Protein AF-A0A7W0MVL2-F1 (afdb_monomer)

Mean predicted aligned error: 3.1 Å

Sequence (154 aa):
MIAPAVALALLWALATTVGPFSDTTVNDLFVYRTYADLLRDGALPYLDFGFEYPPLAAVPIGLAALPGGGEDAYAASFAVLMLGCALAGQQLAARLAGGGREGETVAWLLALAPVLIGASVRTHFDALPVALALGALLAFARDRPTAGFALLGA

Foldseek 3Di:
DVVLLVLLVVLLVDQCCDDPLVDPPDFCLVVLQVLLVCVVVVHDDPPRDDDDDPPCSNVLSNQLCVVPDDSVSSLVSQLVVLSVLLSLLLQLQLVLLVHDPSSVVSSNVSSCVCVVNGNCSSRPNVSNLSSLQSQLSSCVVVVNNVSNVVSNVD

Solvent-accessible surface area (backbone atoms only — not comparable to full-atom values): 7930 Å² total; per-residue (Å²): 112,66,68,37,52,51,45,25,54,51,35,38,58,48,28,31,68,48,69,87,36,27,56,60,91,78,62,48,55,69,61,40,48,54,52,20,52,41,46,73,74,66,49,46,76,72,75,73,44,93,58,96,64,65,79,56,58,52,49,62,36,38,58,23,45,69,88,49,81,57,70,68,46,31,50,52,41,34,24,51,54,23,48,53,24,42,53,50,26,36,54,34,47,10,54,60,51,74,29,74,72,53,8,48,50,49,24,47,61,53,23,45,46,28,70,75,58,15,23,46,57,46,39,44,74,61,32,44,61,50,22,31,47,36,46,14,53,41,26,46,76,64,78,32,54,71,60,13,51,54,38,64,74,85

Structure (mmCIF, N/CA/C/O backbone):
data_AF-A0A7W0MVL2-F1
#
_entry.id   AF-A0A7W0MVL2-F1
#
loop_
_atom_site.group_PDB
_atom_site.id
_atom_site.type_symbol
_atom_site.label_atom_id
_atom_site.label_alt_id
_atom_site.label_comp_id
_atom_site.label_asym_id
_atom_site.label_entity_id
_atom_site.label_seq_id
_atom_site.pdbx_PDB_ins_code
_atom_site.Cartn_x
_atom_site.Cartn_y
_atom_site.Cartn_z
_atom_site.occupancy
_atom_site.B_iso_or_equiv
_atom_site.auth_seq_id
_atom_site.auth_comp_id
_atom_site.auth_asym_id
_atom_site.auth_atom_id
_atom_site.pdbx_PDB_model_num
ATOM 1 N N . MET A 1 1 ? -4.816 13.986 12.861 1.00 83.88 1 MET A N 1
ATOM 2 C CA . MET A 1 1 ? -4.599 13.059 11.719 1.00 83.88 1 MET A CA 1
ATOM 3 C C . MET A 1 1 ? -3.805 13.645 10.555 1.00 83.88 1 MET A C 1
ATOM 5 O O . MET A 1 1 ? -3.055 12.885 9.960 1.00 83.88 1 MET A O 1
ATOM 9 N N . ILE A 1 2 ? -3.936 14.932 10.203 1.00 92.56 2 ILE A N 1
ATOM 10 C CA . ILE A 1 2 ? -3.224 15.501 9.037 1.00 92.56 2 ILE A CA 1
ATOM 11 C C . ILE A 1 2 ? -1.703 15.510 9.251 1.00 92.56 2 ILE A C 1
ATOM 13 O O . ILE A 1 2 ? -0.978 14.998 8.409 1.00 92.56 2 ILE A O 1
ATOM 17 N N . ALA A 1 3 ? -1.224 16.010 10.396 1.00 96.62 3 ALA A N 1
ATOM 18 C CA . ALA A 1 3 ? 0.209 16.087 10.697 1.00 96.62 3 ALA A CA 1
ATOM 19 C C . ALA A 1 3 ? 0.963 14.741 10.568 1.00 96.62 3 ALA A C 1
ATOM 21 O O . ALA A 1 3 ? 1.924 14.704 9.802 1.00 96.62 3 ALA A O 1
ATOM 22 N N . PRO A 1 4 ? 0.536 13.624 11.199 1.00 97.31 4 PRO A N 1
ATOM 23 C CA . PRO A 1 4 ? 1.234 12.346 11.032 1.00 97.31 4 PRO A CA 1
ATOM 24 C C . PRO A 1 4 ? 1.135 11.789 9.606 1.00 97.31 4 PRO A C 1
ATOM 26 O O . PRO A 1 4 ? 2.057 11.130 9.150 1.00 97.31 4 PRO A O 1
ATOM 29 N N . ALA A 1 5 ? 0.047 12.048 8.872 1.00 97.75 5 ALA A N 1
ATOM 30 C CA . ALA A 1 5 ? -0.069 11.631 7.470 1.00 97.75 5 ALA A CA 1
ATOM 31 C C . ALA A 1 5 ? 0.909 12.395 6.560 1.00 97.75 5 ALA A C 1
ATOM 33 O O . ALA A 1 5 ? 1.558 11.800 5.704 1.00 97.75 5 ALA A O 1
ATOM 34 N N . VAL A 1 6 ? 1.058 13.704 6.783 1.00 98.12 6 VAL A N 1
ATOM 35 C CA . VAL A 1 6 ? 2.081 14.519 6.113 1.00 98.12 6 VAL A CA 1
ATOM 36 C C . VAL A 1 6 ? 3.476 14.022 6.485 1.00 98.12 6 VAL A C 1
ATOM 38 O O . VAL A 1 6 ? 4.317 13.874 5.606 1.00 98.12 6 VAL A O 1
ATOM 41 N N . ALA A 1 7 ? 3.715 13.705 7.760 1.00 98.19 7 ALA A N 1
ATOM 42 C CA . ALA A 1 7 ? 4.992 13.162 8.205 1.00 98.19 7 ALA A CA 1
ATOM 43 C C . ALA A 1 7 ? 5.318 11.823 7.530 1.00 98.19 7 ALA A C 1
ATOM 45 O O . ALA A 1 7 ? 6.434 11.669 7.044 1.00 98.19 7 ALA A O 1
ATOM 46 N N . LEU A 1 8 ? 4.350 10.904 7.421 1.00 98.38 8 LEU A N 1
ATOM 47 C CA . LEU A 1 8 ? 4.522 9.653 6.679 1.00 98.38 8 LEU A CA 1
ATOM 48 C C . LEU A 1 8 ? 4.912 9.927 5.224 1.00 98.38 8 LEU A C 1
ATOM 50 O O . LEU A 1 8 ? 5.879 9.350 4.743 1.00 98.38 8 LEU A 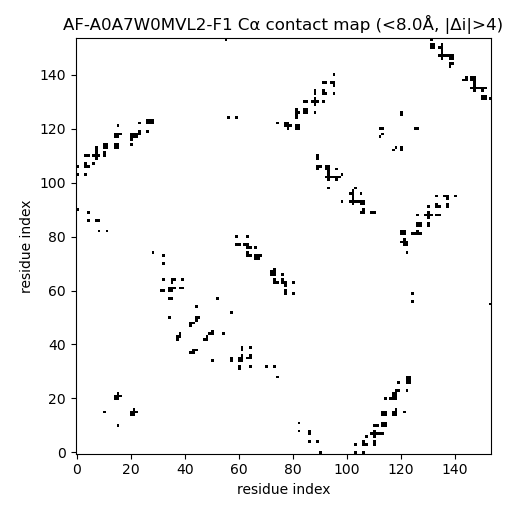O 1
ATOM 54 N N . ALA A 1 9 ? 4.201 10.820 4.530 1.00 98.06 9 ALA A N 1
ATOM 55 C CA . ALA A 1 9 ? 4.492 11.135 3.131 1.00 98.06 9 ALA A CA 1
ATOM 56 C C . ALA A 1 9 ? 5.880 11.776 2.945 1.00 98.06 9 ALA A C 1
ATOM 58 O O . ALA A 1 9 ? 6.594 11.447 1.998 1.00 98.06 9 ALA A O 1
ATOM 59 N N . LEU A 1 10 ? 6.290 12.660 3.860 1.00 97.19 10 LEU A N 1
ATOM 60 C CA . LEU A 1 10 ? 7.614 13.282 3.830 1.00 97.19 10 LEU A CA 1
ATOM 61 C C . LEU A 1 10 ? 8.727 12.275 4.132 1.00 97.19 10 LEU A C 1
ATOM 63 O O . LEU A 1 10 ? 9.727 12.245 3.418 1.00 97.19 10 LEU A O 1
ATOM 67 N N . LEU A 1 11 ? 8.557 11.435 5.158 1.00 96.56 11 LEU A N 1
ATOM 68 C CA . LEU A 1 11 ? 9.520 10.388 5.502 1.00 96.56 11 LEU A CA 1
ATOM 69 C C . LEU A 1 11 ? 9.604 9.332 4.405 1.00 96.56 11 LEU A C 1
ATOM 71 O O . LEU A 1 11 ? 10.701 8.900 4.076 1.00 96.56 11 LEU A O 1
ATOM 75 N N . TRP A 1 12 ? 8.480 8.978 3.786 1.00 96.88 12 TRP A N 1
ATOM 76 C CA . TRP A 1 12 ? 8.445 8.132 2.600 1.00 96.88 12 TRP A CA 1
ATOM 77 C C . TRP A 1 12 ? 9.299 8.722 1.488 1.00 96.88 12 TRP A C 1
ATOM 79 O O . TRP A 1 12 ? 10.212 8.060 1.000 1.00 96.88 12 TRP A O 1
ATOM 89 N N . ALA A 1 13 ? 9.029 9.970 1.100 1.00 95.25 13 ALA A N 1
ATOM 90 C CA . ALA A 1 13 ? 9.751 10.621 0.019 1.00 95.25 13 ALA A CA 1
ATOM 91 C C . ALA A 1 13 ? 11.247 10.732 0.329 1.00 95.25 13 ALA A C 1
ATOM 93 O O . ALA A 1 13 ? 12.060 10.409 -0.526 1.00 95.25 13 ALA A O 1
ATOM 94 N N . LEU A 1 14 ? 11.623 11.138 1.544 1.00 93.94 14 LEU A N 1
ATOM 95 C CA . LEU A 1 14 ? 13.021 11.379 1.896 1.00 93.94 14 LEU A CA 1
ATOM 96 C C . LEU A 1 14 ? 13.805 10.081 2.139 1.00 93.94 14 LEU A C 1
ATOM 98 O O . LEU A 1 14 ? 14.861 9.885 1.541 1.00 93.94 14 LEU A O 1
ATOM 102 N N . ALA A 1 15 ? 13.294 9.189 2.992 1.00 91.88 15 ALA A N 1
ATOM 103 C CA . ALA A 1 15 ? 14.021 7.994 3.421 1.00 91.88 15 ALA A CA 1
ATOM 104 C C . ALA A 1 15 ? 14.182 6.968 2.294 1.00 91.88 15 ALA A C 1
ATOM 106 O O . ALA A 1 15 ? 15.187 6.270 2.237 1.00 91.88 15 ALA A O 1
ATOM 107 N N . THR A 1 16 ? 13.215 6.881 1.377 1.00 91.81 16 THR A N 1
ATOM 108 C CA . THR A 1 16 ? 13.220 5.839 0.336 1.00 91.81 16 THR A CA 1
ATOM 109 C C . THR A 1 16 ? 13.868 6.278 -0.976 1.00 91.81 16 THR A C 1
ATOM 111 O O . THR A 1 16 ? 13.967 5.468 -1.904 1.00 91.81 16 THR A O 1
ATOM 114 N N . THR A 1 17 ? 14.306 7.540 -1.074 1.00 89.31 17 THR A N 1
ATOM 115 C CA . THR A 1 17 ? 14.962 8.092 -2.274 1.00 89.31 17 THR A CA 1
ATOM 116 C C . THR A 1 17 ? 16.403 8.535 -2.030 1.00 89.31 17 THR A C 1
ATOM 118 O O . THR A 1 17 ? 17.200 8.505 -2.965 1.00 89.31 17 THR A O 1
ATOM 121 N N . VAL A 1 18 ? 16.776 8.872 -0.790 1.00 86.38 18 VAL A N 1
ATOM 122 C CA . VAL A 1 18 ? 18.126 9.340 -0.448 1.00 86.38 18 VAL A CA 1
ATOM 123 C C . VAL A 1 18 ? 18.740 8.498 0.671 1.00 86.38 18 VAL A C 1
ATOM 125 O O . VAL A 1 18 ? 18.093 8.188 1.668 1.00 86.38 18 VAL A O 1
ATOM 128 N N . GLY A 1 19 ? 20.037 8.207 0.547 1.00 87.56 19 GLY A N 1
ATOM 129 C CA . GLY A 1 19 ? 20.824 7.574 1.604 1.00 87.56 19 GLY A CA 1
ATOM 130 C C . GLY A 1 19 ? 20.700 6.046 1.641 1.00 87.56 19 GLY A C 1
ATOM 131 O O . GLY A 1 19 ? 20.245 5.436 0.682 1.00 87.56 19 GLY A O 1
ATOM 132 N N . PRO A 1 20 ? 21.131 5.394 2.732 1.00 86.88 20 PRO A N 1
ATOM 133 C CA . PRO A 1 20 ? 21.235 3.933 2.781 1.00 86.88 20 PRO A CA 1
ATOM 134 C C . PRO A 1 20 ? 19.878 3.213 2.739 1.00 86.88 20 PRO A C 1
ATOM 136 O O . PRO A 1 20 ? 19.817 2.050 2.362 1.00 86.88 20 PRO A O 1
ATOM 139 N N . PHE A 1 21 ? 18.788 3.892 3.104 1.00 88.94 21 PHE A N 1
ATOM 140 C CA . PHE A 1 21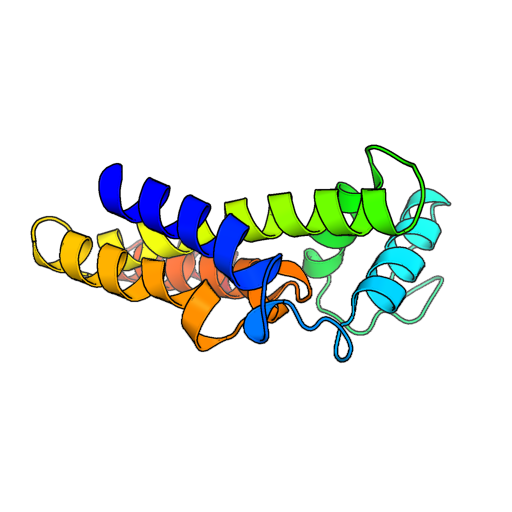 ? 17.440 3.317 3.128 1.00 88.94 21 PHE A CA 1
ATOM 141 C C . PHE A 1 21 ? 16.725 3.375 1.769 1.00 88.94 21 PHE A C 1
ATOM 143 O O . PHE A 1 21 ? 15.619 2.849 1.646 1.00 88.94 21 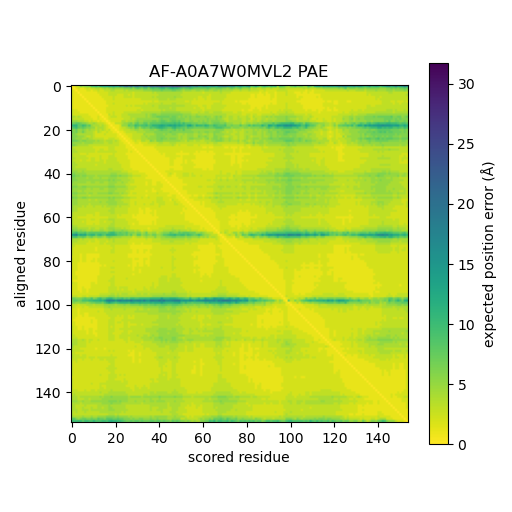PHE A O 1
ATOM 150 N N . SER A 1 22 ? 17.339 3.985 0.748 1.00 91.12 22 SER A N 1
ATOM 151 C CA . SER A 1 22 ? 16.793 4.043 -0.612 1.00 91.12 22 SER A CA 1
ATOM 152 C C . SER A 1 22 ? 17.218 2.878 -1.506 1.00 91.12 22 SER A C 1
ATOM 154 O O . SER A 1 22 ? 16.846 2.860 -2.682 1.00 91.12 22 SER A O 1
ATOM 156 N N . ASP A 1 23 ? 17.970 1.914 -0.964 1.00 91.88 23 ASP A N 1
ATOM 157 C CA . ASP A 1 23 ? 18.442 0.749 -1.705 1.00 91.88 23 ASP A CA 1
ATOM 158 C C . ASP A 1 23 ? 17.270 -0.084 -2.237 1.00 91.88 23 ASP A C 1
ATOM 160 O O . ASP A 1 23 ? 16.392 -0.514 -1.494 1.00 91.88 23 ASP A O 1
ATOM 164 N N . THR A 1 24 ? 17.272 -0.301 -3.549 1.00 92.50 24 THR A N 1
ATOM 165 C CA . THR A 1 24 ? 16.257 -1.074 -4.270 1.00 92.50 24 THR A CA 1
ATOM 166 C C . THR A 1 24 ? 16.829 -2.353 -4.867 1.00 92.50 24 THR A C 1
ATOM 168 O O . THR A 1 24 ? 16.157 -2.983 -5.667 1.00 92.50 24 THR A O 1
ATOM 171 N N . THR A 1 25 ? 18.041 -2.774 -4.498 1.00 91.81 25 THR A N 1
ATOM 172 C CA . THR A 1 25 ? 18.663 -4.009 -5.015 1.00 91.81 25 THR A CA 1
ATOM 173 C C . THR A 1 25 ? 17.784 -5.248 -4.836 1.00 91.81 25 THR A C 1
ATOM 175 O O . THR A 1 25 ? 17.753 -6.106 -5.716 1.00 91.81 25 THR A O 1
ATOM 178 N N . VAL A 1 26 ? 17.032 -5.320 -3.735 1.00 90.06 26 VAL A N 1
ATO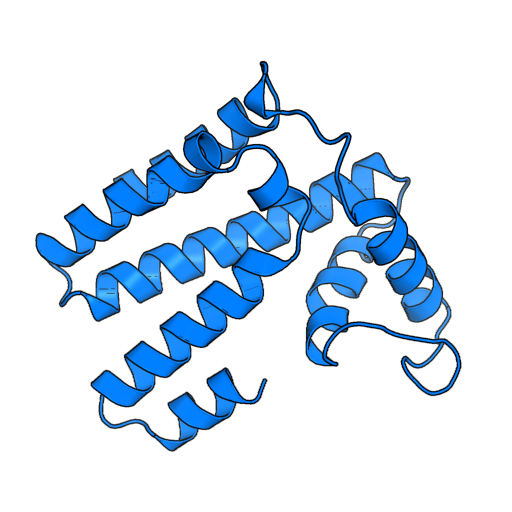M 179 C CA . VAL A 1 26 ? 16.019 -6.350 -3.477 1.00 90.06 26 VAL A CA 1
ATOM 180 C C . VAL A 1 26 ? 14.633 -5.750 -3.716 1.00 90.06 26 VAL A C 1
ATOM 182 O O . VAL A 1 26 ? 14.133 -4.964 -2.909 1.00 90.06 26 VAL A O 1
ATOM 185 N N . ASN A 1 27 ? 14.027 -6.083 -4.856 1.00 95.06 27 ASN A N 1
ATOM 186 C CA . ASN A 1 27 ? 12.707 -5.598 -5.244 1.00 95.06 27 ASN A CA 1
ATOM 187 C C . ASN A 1 27 ? 11.992 -6.562 -6.202 1.00 95.06 27 ASN A C 1
ATOM 189 O O . ASN A 1 27 ? 12.643 -7.338 -6.898 1.00 95.06 27 ASN A O 1
ATOM 193 N N . ASP A 1 28 ? 10.672 -6.403 -6.307 1.00 96.25 28 ASP A N 1
ATOM 194 C CA . ASP A 1 28 ? 9.812 -7.180 -7.208 1.00 96.25 28 ASP A CA 1
ATOM 195 C C . ASP A 1 28 ? 9.329 -6.377 -8.435 1.00 96.25 28 ASP A C 1
ATOM 197 O O . ASP A 1 28 ? 8.511 -6.854 -9.224 1.00 96.25 28 ASP A O 1
ATOM 201 N N . LEU A 1 29 ? 9.806 -5.142 -8.632 1.00 96.94 29 LEU A N 1
ATOM 202 C CA . LEU A 1 29 ? 9.270 -4.227 -9.647 1.00 96.94 29 LEU A CA 1
ATOM 203 C C . LEU A 1 29 ? 9.413 -4.778 -11.066 1.00 96.94 29 LEU A C 1
ATOM 205 O O . LEU A 1 29 ? 8.523 -4.563 -11.888 1.00 96.94 29 LEU A O 1
ATOM 209 N N . PHE A 1 30 ? 10.492 -5.512 -11.346 1.00 96.62 30 PHE A N 1
ATOM 210 C CA . PHE A 1 30 ? 10.668 -6.200 -12.624 1.00 96.62 30 PHE A CA 1
ATOM 211 C C . PHE A 1 30 ? 9.564 -7.241 -12.870 1.00 96.62 30 PHE A C 1
ATOM 213 O O . PHE A 1 30 ? 8.970 -7.275 -13.952 1.00 96.62 30 PHE A O 1
ATOM 220 N N . VAL A 1 31 ? 9.250 -8.057 -11.858 1.00 97.00 31 VAL A N 1
ATOM 221 C CA . VAL A 1 31 ? 8.195 -9.080 -11.931 1.00 97.00 31 VAL A CA 1
ATOM 222 C C . VAL A 1 31 ? 6.836 -8.412 -12.103 1.00 97.00 31 VAL A C 1
ATOM 224 O O . VAL A 1 31 ? 6.096 -8.741 -13.030 1.00 97.00 31 VAL A O 1
ATOM 227 N N . TYR A 1 32 ? 6.532 -7.410 -11.275 1.00 97.56 32 TYR A N 1
ATOM 228 C CA . TYR A 1 32 ? 5.262 -6.697 -11.358 1.00 97.56 32 TYR A CA 1
ATOM 229 C C . TYR A 1 32 ? 5.086 -6.017 -12.717 1.00 97.56 32 TYR A C 1
ATOM 231 O O . TYR A 1 32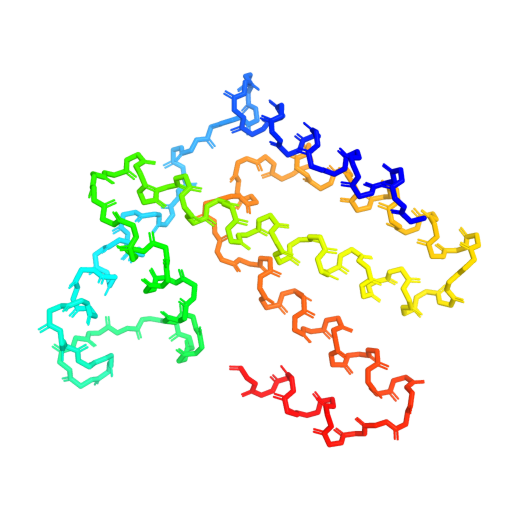 ? 4.029 -6.142 -13.325 1.00 97.56 32 TYR A O 1
ATOM 239 N N . ARG A 1 33 ? 6.119 -5.351 -13.242 1.00 97.31 33 ARG A N 1
ATOM 240 C CA . ARG A 1 33 ? 6.051 -4.716 -14.563 1.00 97.31 33 ARG A CA 1
ATOM 241 C C . ARG A 1 33 ? 5.812 -5.737 -15.670 1.00 97.31 33 ARG A C 1
ATOM 243 O O . ARG A 1 33 ? 4.973 -5.495 -16.529 1.00 97.31 33 ARG A O 1
ATOM 250 N N . THR A 1 34 ? 6.490 -6.883 -15.616 1.00 97.06 34 THR A N 1
ATOM 251 C CA . THR A 1 34 ? 6.287 -7.973 -16.582 1.00 97.06 34 THR A CA 1
ATOM 252 C C . THR A 1 34 ? 4.831 -8.441 -16.581 1.00 97.06 34 THR A C 1
ATOM 254 O O . THR A 1 34 ? 4.214 -8.558 -17.638 1.00 97.06 34 THR A O 1
ATOM 257 N N . TYR A 1 35 ? 4.238 -8.639 -15.401 1.00 97.75 35 TYR A N 1
ATOM 258 C CA . TYR A 1 35 ? 2.816 -8.962 -15.286 1.00 97.75 35 TYR A CA 1
ATOM 259 C C . TYR A 1 35 ? 1.910 -7.836 -15.780 1.00 97.75 35 TYR A C 1
ATOM 261 O O . TYR A 1 35 ? 0.909 -8.104 -16.438 1.00 97.75 35 TYR A O 1
ATOM 269 N N . ALA A 1 36 ? 2.246 -6.580 -15.495 1.00 97.38 36 ALA A N 1
ATOM 270 C CA . ALA A 1 36 ? 1.461 -5.440 -15.941 1.00 97.38 36 ALA A CA 1
ATOM 271 C C . ALA A 1 36 ? 1.468 -5.280 -17.470 1.00 97.38 36 ALA A C 1
ATOM 273 O O . ALA A 1 36 ? 0.442 -4.924 -18.046 1.00 97.38 36 ALA A O 1
ATOM 274 N N . ASP A 1 37 ? 2.592 -5.576 -18.126 1.00 96.62 37 ASP A N 1
ATOM 275 C CA . ASP A 1 37 ? 2.698 -5.571 -19.584 1.00 96.62 37 ASP A CA 1
ATOM 276 C C . ASP A 1 37 ? 1.841 -6.696 -20.197 1.00 96.62 37 ASP A C 1
ATOM 278 O O . ASP A 1 37 ? 1.042 -6.427 -21.090 1.00 96.62 37 ASP A O 1
ATOM 282 N N . LEU A 1 38 ? 1.878 -7.912 -19.634 1.00 97.25 38 LEU A N 1
ATOM 283 C CA . LEU A 1 38 ? 0.998 -9.018 -20.048 1.00 97.25 38 LEU A CA 1
ATOM 284 C C . LEU A 1 38 ? -0.493 -8.680 -19.877 1.00 97.25 38 LEU A C 1
ATOM 286 O O . LEU A 1 38 ? -1.297 -8.920 -20.777 1.00 97.25 38 LEU A O 1
ATOM 290 N N . LEU A 1 39 ? -0.863 -8.085 -18.739 1.00 96.38 39 LEU A N 1
ATOM 291 C CA . LEU A 1 39 ? -2.226 -7.614 -18.481 1.00 96.38 39 LEU A CA 1
ATOM 292 C C . LEU A 1 39 ? -2.658 -6.547 -19.494 1.00 96.38 39 LEU A C 1
ATOM 294 O O . LEU A 1 39 ? -3.798 -6.567 -19.959 1.00 96.38 39 LEU A O 1
ATOM 298 N N . ARG A 1 40 ? -1.760 -5.616 -19.846 1.00 94.88 40 ARG A N 1
ATOM 299 C CA . ARG A 1 40 ? -2.025 -4.578 -20.853 1.00 94.88 40 ARG A CA 1
ATOM 300 C C . ARG A 1 40 ? -2.272 -5.188 -22.234 1.00 94.88 40 ARG A C 1
ATOM 302 O O . ARG A 1 40 ? -3.151 -4.709 -22.947 1.00 94.88 40 ARG A O 1
ATOM 309 N N . ASP A 1 41 ? -1.548 -6.249 -22.570 1.00 95.44 41 ASP A N 1
ATOM 310 C CA . ASP A 1 41 ? -1.692 -6.982 -23.831 1.00 95.44 41 ASP A CA 1
ATOM 311 C C . ASP A 1 41 ? -2.927 -7.907 -23.853 1.00 95.44 41 ASP A C 1
ATOM 313 O O . ASP A 1 41 ? -3.219 -8.542 -24.867 1.00 95.44 41 ASP A O 1
ATOM 317 N N . GLY A 1 42 ? -3.698 -7.946 -22.760 1.00 95.81 42 GLY A N 1
ATOM 318 C CA . GLY A 1 42 ? -4.956 -8.683 -22.652 1.00 95.81 42 GLY A CA 1
ATOM 319 C C . GLY A 1 42 ? -4.808 -10.128 -22.179 1.00 95.81 42 GLY A C 1
ATOM 320 O O . GLY A 1 42 ? -5.798 -10.859 -22.198 1.00 95.81 42 GLY A O 1
ATOM 321 N N . ALA A 1 43 ? -3.614 -10.540 -21.743 1.00 97.50 43 ALA A N 1
ATOM 322 C CA . ALA A 1 43 ? -3.399 -11.863 -21.173 1.00 97.50 43 ALA A CA 1
ATOM 323 C C . ALA A 1 43 ? -4.074 -11.983 -19.797 1.00 97.50 43 ALA A C 1
ATOM 325 O O . ALA A 1 43 ? -4.024 -11.071 -18.966 1.00 97.50 43 ALA A O 1
ATOM 326 N N . LEU A 1 44 ? -4.685 -13.134 -19.537 1.00 96.19 44 LEU A N 1
ATOM 327 C CA . LEU A 1 44 ? -5.402 -13.422 -18.304 1.00 96.19 44 LEU A CA 1
ATOM 328 C C . LEU A 1 44 ? -4.497 -14.169 -17.307 1.00 96.19 44 LEU A C 1
ATOM 330 O O . LEU A 1 44 ? -4.004 -15.258 -17.626 1.00 96.19 44 LEU A O 1
ATOM 334 N N . PRO A 1 45 ? -4.308 -13.641 -16.078 1.00 96.69 45 PRO A N 1
ATOM 335 C CA . PRO A 1 45 ? -3.583 -14.336 -15.018 1.00 96.69 45 PRO A CA 1
ATOM 336 C C . PRO A 1 45 ? -4.129 -15.746 -14.788 1.00 96.69 45 PRO A C 1
ATOM 338 O O . PRO A 1 45 ? -5.340 -15.961 -14.862 1.00 96.69 45 PRO A O 1
ATOM 341 N N . TYR A 1 46 ? -3.242 -16.694 -14.480 1.00 97.06 46 TYR A N 1
ATOM 342 C CA . TYR A 1 46 ? -3.537 -18.118 -14.240 1.00 97.06 46 TYR A CA 1
ATOM 343 C C . TYR A 1 46 ? -4.013 -18.927 -15.454 1.00 97.06 46 TYR A C 1
ATOM 345 O O . TYR A 1 46 ? -4.005 -20.155 -15.384 1.00 97.06 46 TYR A O 1
ATOM 353 N N . LEU A 1 47 ? -4.423 -18.273 -16.544 1.00 97.12 47 LEU A N 1
ATOM 354 C CA . LEU A 1 47 ? -4.836 -18.930 -17.785 1.00 97.12 47 LEU A CA 1
ATOM 355 C C . LEU A 1 47 ? -3.743 -18.841 -18.847 1.00 97.12 47 LEU A C 1
ATOM 357 O O . LEU A 1 47 ? -3.293 -19.869 -19.346 1.00 97.12 47 LEU A O 1
ATOM 361 N N . ASP A 1 48 ? -3.296 -17.624 -19.152 1.00 97.69 48 ASP A N 1
ATOM 362 C CA . ASP A 1 48 ? -2.329 -17.369 -20.223 1.00 97.69 48 ASP A CA 1
ATOM 363 C C . ASP A 1 48 ? -0.886 -17.319 -19.704 1.00 97.69 48 ASP A C 1
ATOM 365 O O . ASP A 1 48 ? 0.060 -17.575 -20.448 1.00 97.69 48 ASP A O 1
ATOM 369 N N . PHE A 1 49 ? -0.698 -17.015 -18.416 1.00 97.06 49 PHE A N 1
ATOM 370 C CA . PHE A 1 49 ? 0.610 -16.997 -17.767 1.00 97.06 49 PHE A CA 1
AT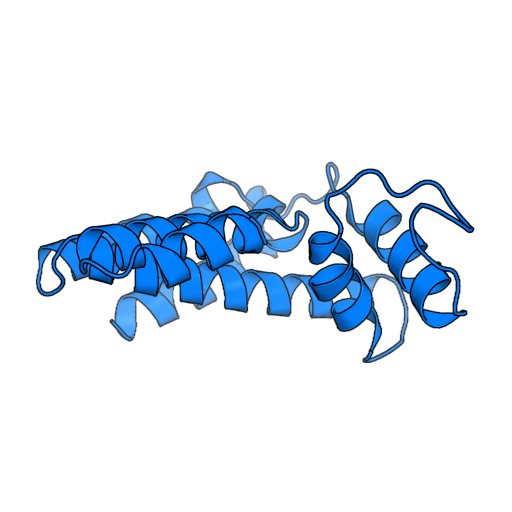OM 371 C C . PHE A 1 49 ? 0.524 -17.335 -16.275 1.00 97.06 49 PHE A C 1
ATOM 373 O O . PHE A 1 49 ? -0.507 -17.147 -15.621 1.00 97.06 49 PHE A O 1
ATOM 380 N N . GLY A 1 50 ? 1.638 -17.832 -15.729 1.00 96.69 50 GLY A N 1
ATOM 381 C CA . GLY A 1 50 ? 1.777 -18.104 -14.301 1.00 96.69 50 GLY A CA 1
ATOM 382 C C . GLY A 1 50 ? 1.788 -16.805 -13.499 1.00 96.69 50 GLY A C 1
ATOM 383 O O . GLY A 1 50 ? 2.689 -15.985 -13.665 1.00 96.69 50 GLY A O 1
ATOM 384 N N . PHE A 1 51 ? 0.789 -16.633 -12.636 1.00 96.81 51 PHE A N 1
ATOM 385 C CA . PHE A 1 51 ? 0.682 -15.502 -11.720 1.00 96.81 51 PHE A CA 1
ATOM 386 C C . PHE A 1 51 ? 0.814 -16.012 -10.284 1.00 96.81 51 PHE A C 1
ATOM 388 O O . PHE A 1 51 ? 0.053 -16.880 -9.859 1.00 96.81 51 PHE A O 1
ATOM 395 N N . GLU A 1 52 ? 1.814 -15.515 -9.559 1.00 95.50 52 GLU A N 1
ATOM 396 C CA . GLU A 1 52 ? 2.236 -16.076 -8.263 1.00 95.50 52 GLU A CA 1
ATOM 397 C C . GLU A 1 52 ? 1.498 -15.481 -7.052 1.00 95.50 52 GLU A C 1
ATOM 399 O O . GLU A 1 52 ? 1.593 -16.000 -5.940 1.00 95.50 52 GLU A O 1
ATOM 404 N N . TYR A 1 53 ? 0.743 -14.402 -7.256 1.00 95.06 53 TYR A N 1
ATOM 405 C CA . TYR A 1 53 ? 0.095 -13.634 -6.193 1.00 95.06 53 TYR A CA 1
ATOM 406 C C . TYR A 1 53 ? -1.421 -13.821 -6.208 1.00 95.06 53 TYR A C 1
ATOM 408 O O . TYR A 1 53 ? -1.957 -14.137 -7.259 1.00 95.06 53 TYR A O 1
ATOM 416 N N . PRO A 1 54 ? -2.153 -13.560 -5.107 1.00 94.31 54 PRO A N 1
ATOM 417 C CA . PRO A 1 54 ? -3.617 -13.581 -5.109 1.00 94.31 54 PRO A CA 1
ATOM 418 C C . PRO A 1 54 ? -4.229 -12.659 -6.181 1.00 94.31 54 PRO A C 1
ATOM 420 O O . PRO A 1 54 ? -3.627 -11.636 -6.513 1.00 94.31 54 PRO A O 1
ATOM 423 N N . PRO A 1 55 ? -5.445 -12.946 -6.697 1.00 94.06 55 PRO A N 1
ATOM 424 C CA . PRO A 1 55 ? -6.024 -12.216 -7.830 1.00 94.06 55 PRO A CA 1
ATOM 425 C C . PRO A 1 55 ? -6.056 -10.690 -7.667 1.00 94.06 55 PRO A C 1
ATOM 427 O O . PRO A 1 55 ? -5.803 -9.966 -8.628 1.00 94.06 55 PRO A O 1
ATOM 430 N N . LEU A 1 56 ? -6.313 -10.181 -6.457 1.00 95.25 56 LEU A N 1
ATOM 431 C CA . LEU A 1 56 ? -6.381 -8.741 -6.205 1.00 95.25 56 LEU A CA 1
ATOM 432 C C . LEU A 1 56 ? -5.032 -8.024 -6.376 1.00 95.25 56 LEU A C 1
ATOM 434 O O . LEU A 1 56 ? -5.021 -6.829 -6.673 1.00 95.25 56 LEU A O 1
ATOM 438 N N . ALA A 1 57 ? -3.900 -8.729 -6.277 1.00 96.38 57 ALA A N 1
ATOM 439 C CA . ALA A 1 57 ? -2.582 -8.149 -6.534 1.00 96.38 57 ALA A CA 1
ATOM 440 C C . ALA A 1 57 ? -2.449 -7.622 -7.975 1.00 96.38 57 ALA A C 1
ATOM 442 O O . ALA A 1 57 ? -1.710 -6.668 -8.215 1.00 96.38 57 ALA A O 1
ATOM 443 N N . ALA A 1 58 ? -3.220 -8.165 -8.927 1.00 96.62 58 ALA A N 1
ATOM 444 C CA . ALA A 1 58 ? -3.252 -7.672 -10.302 1.00 96.62 58 ALA A CA 1
ATOM 445 C C . ALA A 1 58 ? -3.737 -6.214 -10.405 1.00 96.62 58 ALA A C 1
ATOM 447 O O . ALA A 1 58 ? -3.385 -5.520 -11.357 1.00 96.62 58 ALA A O 1
ATOM 448 N N . VAL A 1 59 ? -4.509 -5.720 -9.427 1.00 96.56 59 VAL A N 1
ATOM 449 C CA . VAL A 1 59 ? -5.052 -4.354 -9.436 1.00 96.56 59 VAL A CA 1
ATOM 450 C C . VAL A 1 59 ? -3.947 -3.297 -9.320 1.00 96.56 59 VAL A C 1
ATOM 452 O O . VAL A 1 59 ? -3.785 -2.537 -10.273 1.00 96.56 59 VAL A O 1
ATOM 455 N N . PRO A 1 60 ? -3.158 -3.201 -8.229 1.00 97.69 60 PRO A N 1
ATOM 456 C CA . PRO A 1 60 ? -2.089 -2.203 -8.154 1.00 97.69 60 PRO A CA 1
ATOM 457 C C . PRO A 1 60 ? -1.014 -2.411 -9.229 1.00 97.69 60 PRO A C 1
ATOM 459 O O . PRO A 1 60 ? -0.488 -1.427 -9.745 1.00 97.69 60 PRO A O 1
ATOM 462 N N . ILE A 1 61 ? -0.730 -3.665 -9.600 1.00 97.75 61 ILE A N 1
ATOM 463 C CA . ILE A 1 61 ? 0.240 -4.013 -10.646 1.00 97.75 61 ILE A CA 1
ATOM 464 C C . ILE A 1 61 ? -0.201 -3.445 -12.005 1.00 97.75 61 ILE A C 1
ATOM 466 O O . ILE A 1 61 ? 0.544 -2.705 -12.644 1.00 97.75 61 ILE A O 1
ATOM 470 N N . GLY A 1 62 ? -1.438 -3.714 -12.428 1.00 97.38 62 GLY A N 1
ATOM 471 C CA . GLY A 1 62 ? -1.977 -3.196 -13.686 1.00 97.38 62 GLY A CA 1
ATOM 472 C C . GLY A 1 62 ? -2.196 -1.680 -13.665 1.00 97.38 62 GLY A C 1
ATOM 473 O O . GLY A 1 62 ? -1.859 -0.990 -14.628 1.00 97.38 62 GLY A O 1
ATOM 474 N N . LEU A 1 63 ? -2.710 -1.130 -12.556 1.00 97.75 63 LEU A N 1
ATOM 475 C CA . LEU A 1 63 ? -2.947 0.313 -12.420 1.00 97.75 63 LEU A CA 1
ATOM 476 C C . LEU A 1 63 ? -1.653 1.129 -12.528 1.00 97.75 63 LEU A C 1
ATOM 478 O O . LEU A 1 63 ? -1.665 2.196 -13.143 1.00 97.75 63 LEU A O 1
ATOM 482 N N . ALA A 1 64 ? -0.538 0.630 -11.983 1.00 97.69 64 ALA A N 1
ATOM 483 C CA . ALA A 1 64 ? 0.763 1.295 -12.070 1.00 97.69 64 ALA A CA 1
ATOM 484 C C . ALA A 1 64 ? 1.261 1.458 -13.516 1.00 97.69 64 ALA A C 1
ATOM 486 O O . ALA A 1 64 ? 2.053 2.354 -13.801 1.00 97.69 64 ALA A O 1
ATOM 487 N N . ALA A 1 65 ? 0.777 0.626 -14.437 1.00 96.00 65 ALA A N 1
ATOM 488 C CA . ALA A 1 65 ? 1.157 0.646 -15.839 1.00 96.00 65 ALA A CA 1
ATOM 489 C C . ALA A 1 65 ? 0.274 1.570 -16.703 1.00 96.00 65 ALA A C 1
ATOM 491 O O . ALA A 1 65 ? 0.641 1.862 -17.843 1.00 96.00 65 ALA A O 1
ATOM 492 N N . LEU A 1 66 ? -0.859 2.075 -16.198 1.00 94.56 66 LEU A N 1
ATOM 493 C CA . LEU A 1 66 ? -1.768 2.937 -16.970 1.00 94.56 66 LEU A CA 1
ATOM 494 C C . LEU A 1 66 ? -1.122 4.210 -17.543 1.00 94.56 66 LEU A C 1
ATOM 496 O O . LEU A 1 66 ? -1.422 4.532 -18.693 1.00 94.56 66 LEU A O 1
ATOM 500 N N . PRO A 1 67 ? -0.235 4.929 -16.822 1.00 93.44 67 PRO A N 1
ATOM 501 C CA . PRO A 1 67 ? 0.428 6.112 -17.376 1.00 93.44 67 PRO A CA 1
ATOM 502 C C . PRO A 1 67 ? 1.345 5.805 -18.571 1.00 93.44 67 PRO A C 1
ATOM 504 O O . PRO A 1 67 ? 1.713 6.715 -19.312 1.00 93.44 67 PRO A O 1
ATOM 507 N N . GLY A 1 68 ? 1.713 4.533 -18.764 1.00 88.38 68 GLY A N 1
ATOM 508 C CA . GLY A 1 68 ? 2.718 4.111 -19.731 1.00 88.38 68 GLY A CA 1
ATOM 509 C C . GLY A 1 68 ? 4.137 4.532 -19.333 1.00 88.38 68 GLY A C 1
ATOM 510 O O . GLY A 1 68 ? 4.388 5.015 -18.229 1.00 88.38 68 GLY A O 1
ATOM 511 N N . GLY A 1 69 ? 5.082 4.336 -20.253 1.00 89.38 69 GLY A N 1
ATOM 512 C CA . GLY A 1 69 ? 6.486 4.706 -20.069 1.00 89.38 69 GLY A CA 1
ATOM 513 C C . GLY A 1 69 ? 7.410 3.538 -19.717 1.00 89.38 69 GLY A C 1
ATOM 514 O O . GLY A 1 69 ? 7.057 2.366 -19.845 1.00 89.38 69 GLY A O 1
ATOM 515 N N . GLY A 1 70 ? 8.644 3.890 -19.353 1.00 92.81 70 GLY A N 1
ATOM 516 C CA . GLY A 1 70 ? 9.703 2.943 -19.011 1.00 92.81 70 GLY A CA 1
ATOM 517 C C . GLY A 1 70 ? 9.640 2.442 -17.567 1.00 92.81 70 GLY A C 1
ATOM 518 O O . GLY A 1 70 ? 8.664 2.649 -16.849 1.00 92.81 70 GLY A O 1
ATOM 519 N N . GLU A 1 71 ? 10.728 1.809 -17.136 1.00 94.00 71 GLU A N 1
ATOM 520 C CA . GLU A 1 71 ? 10.859 1.205 -15.804 1.00 94.00 71 GLU A CA 1
ATOM 521 C C . GLU A 1 71 ? 10.673 2.220 -14.677 1.00 94.00 71 GLU A C 1
ATOM 523 O O . GLU A 1 71 ? 9.875 2.001 -13.770 1.00 94.00 71 GLU A O 1
ATOM 528 N N . ASP A 1 72 ? 11.332 3.373 -14.793 1.00 94.62 72 ASP A N 1
ATOM 529 C CA . ASP A 1 72 ? 11.277 4.435 -13.787 1.00 94.62 72 ASP A CA 1
ATOM 530 C C . ASP A 1 72 ? 9.863 5.008 -13.625 1.00 94.62 72 ASP A C 1
ATOM 532 O O . ASP A 1 72 ? 9.428 5.318 -12.514 1.00 94.62 72 ASP A O 1
ATOM 536 N N . ALA A 1 73 ? 9.117 5.119 -14.730 1.00 95.81 73 ALA A N 1
ATOM 537 C CA . ALA A 1 73 ? 7.744 5.618 -14.718 1.00 95.81 73 ALA A CA 1
ATOM 538 C C . ALA A 1 73 ? 6.796 4.624 -14.032 1.00 95.81 73 ALA A C 1
ATOM 540 O O . ALA A 1 73 ? 5.944 5.027 -13.233 1.00 95.81 73 ALA A O 1
ATOM 541 N N . TYR A 1 74 ? 6.981 3.327 -14.296 1.00 97.38 74 TYR A N 1
ATOM 542 C CA . TYR A 1 74 ? 6.250 2.261 -13.616 1.00 97.38 74 TYR A CA 1
ATOM 543 C C . TYR A 1 74 ? 6.566 2.247 -12.115 1.00 97.38 74 TYR A C 1
ATOM 545 O O . TYR A 1 74 ? 5.652 2.276 -11.291 1.00 97.38 74 TYR A O 1
ATOM 553 N N . ALA A 1 75 ? 7.852 2.292 -11.754 1.00 97.06 75 ALA A N 1
ATOM 554 C CA . ALA A 1 75 ? 8.306 2.314 -10.368 1.00 97.06 75 ALA A CA 1
ATOM 555 C C . ALA A 1 75 ? 7.733 3.512 -9.593 1.00 97.06 75 ALA A C 1
ATOM 557 O O . ALA A 1 75 ? 7.248 3.352 -8.472 1.00 97.06 75 ALA A O 1
ATOM 558 N N . ALA A 1 76 ? 7.731 4.707 -10.193 1.00 96.75 76 ALA A N 1
ATOM 559 C CA . ALA A 1 76 ? 7.140 5.900 -9.590 1.00 96.75 76 ALA A CA 1
ATOM 560 C C . ALA A 1 76 ? 5.619 5.767 -9.404 1.00 96.75 76 ALA A C 1
ATOM 562 O O . ALA A 1 76 ? 5.096 6.079 -8.333 1.00 96.75 76 ALA A O 1
ATOM 563 N N . SER A 1 77 ? 4.908 5.268 -10.418 1.00 97.94 77 SER A N 1
ATOM 564 C CA . SER A 1 77 ? 3.451 5.085 -10.371 1.00 97.94 77 SER A CA 1
ATOM 565 C C . SER A 1 77 ? 3.048 4.059 -9.310 1.00 97.94 77 SER A C 1
ATOM 567 O O . SER A 1 77 ? 2.152 4.310 -8.502 1.00 97.94 77 SER A O 1
ATOM 569 N N . PHE A 1 78 ? 3.764 2.938 -9.248 1.00 98.31 78 PHE A N 1
ATOM 570 C CA . PHE A 1 78 ? 3.572 1.909 -8.234 1.00 98.31 78 PHE A CA 1
ATOM 571 C C . PHE A 1 78 ? 3.862 2.438 -6.821 1.00 98.31 78 PHE A C 1
ATOM 573 O O . PHE A 1 78 ? 3.052 2.253 -5.910 1.00 98.31 78 PHE A O 1
ATOM 580 N N . ALA A 1 79 ? 4.958 3.183 -6.642 1.00 97.75 79 ALA A N 1
ATOM 581 C CA . ALA A 1 79 ? 5.298 3.816 -5.369 1.00 97.75 79 ALA A CA 1
ATOM 582 C C . ALA A 1 79 ? 4.193 4.761 -4.866 1.00 97.75 79 ALA A C 1
ATOM 584 O O . ALA A 1 79 ? 3.893 4.777 -3.673 1.00 97.75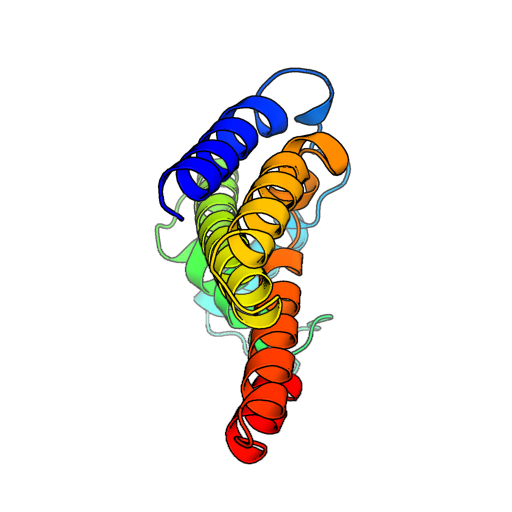 79 ALA A O 1
ATOM 585 N N . VAL A 1 80 ? 3.556 5.527 -5.759 1.00 98.19 80 VAL A N 1
ATOM 586 C CA . VAL A 1 80 ? 2.432 6.412 -5.404 1.00 98.19 80 VAL A CA 1
ATOM 587 C C . VAL A 1 80 ? 1.206 5.610 -4.959 1.00 98.19 80 VAL A C 1
ATOM 589 O O . VAL A 1 80 ? 0.574 5.972 -3.963 1.00 98.19 80 VAL A O 1
ATOM 592 N N . LEU A 1 81 ? 0.885 4.503 -5.639 1.00 98.44 81 LEU A N 1
ATOM 593 C CA . LEU A 1 81 ? -0.202 3.609 -5.220 1.00 98.44 81 LEU A CA 1
ATOM 594 C C . LEU A 1 81 ? 0.062 3.022 -3.827 1.00 98.44 81 LEU A C 1
ATOM 596 O O . LEU A 1 81 ? -0.840 3.003 -2.985 1.00 98.44 81 LEU A O 1
ATOM 600 N N . MET A 1 82 ? 1.300 2.600 -3.557 1.00 98.50 82 MET A N 1
ATOM 601 C CA . MET A 1 82 ? 1.680 2.057 -2.252 1.00 98.50 82 MET A CA 1
ATOM 602 C C . MET A 1 82 ? 1.678 3.114 -1.149 1.00 98.50 82 MET A C 1
ATOM 604 O O . MET A 1 82 ? 1.209 2.828 -0.048 1.00 98.50 82 MET A O 1
ATOM 608 N N . LEU A 1 83 ? 2.078 4.356 -1.441 1.00 98.56 83 LEU A N 1
ATOM 609 C CA . LEU A 1 83 ? 1.926 5.469 -0.501 1.00 98.56 83 LEU A CA 1
ATOM 610 C C . LEU A 1 83 ? 0.447 5.704 -0.161 1.00 98.56 83 LEU A C 1
ATOM 612 O O . LEU A 1 83 ? 0.103 5.894 1.006 1.00 98.56 83 LEU A O 1
ATOM 616 N N . GLY A 1 84 ? -0.443 5.641 -1.156 1.00 98.50 84 GLY A N 1
ATOM 617 C CA . GLY A 1 84 ? -1.890 5.708 -0.941 1.00 98.50 84 GLY A CA 1
ATOM 618 C C . GLY A 1 84 ? -2.397 4.608 -0.003 1.00 98.50 84 GLY A C 1
ATOM 619 O O . GLY A 1 84 ? -3.140 4.891 0.941 1.00 98.50 84 GLY A O 1
ATOM 620 N N . CYS A 1 85 ? -1.941 3.369 -0.208 1.00 98.50 85 CYS A N 1
ATOM 621 C CA . CYS A 1 85 ? -2.279 2.234 0.653 1.00 98.50 85 CYS A CA 1
ATOM 622 C C . CYS A 1 85 ? -1.721 2.401 2.074 1.00 98.50 85 CYS A C 1
ATOM 624 O O . CYS A 1 85 ? -2.443 2.177 3.043 1.00 98.50 85 CYS A O 1
ATOM 626 N N . ALA A 1 86 ? -0.482 2.873 2.222 1.00 98.44 86 ALA A N 1
ATOM 627 C CA . ALA A 1 86 ? 0.137 3.125 3.521 1.00 98.44 86 ALA A CA 1
ATOM 628 C C . ALA A 1 86 ? -0.593 4.231 4.301 1.00 98.44 86 ALA A C 1
ATOM 630 O O . ALA A 1 86 ? -0.869 4.077 5.492 1.00 98.44 86 ALA A O 1
ATOM 631 N N . LEU A 1 87 ? -0.987 5.316 3.626 1.00 98.56 87 LEU A N 1
ATOM 632 C CA . LEU A 1 87 ? -1.805 6.377 4.216 1.00 98.56 87 LEU A CA 1
ATOM 633 C C . LEU A 1 87 ? -3.170 5.840 4.663 1.00 98.56 87 LEU A C 1
ATOM 635 O O . LEU A 1 87 ? -3.612 6.144 5.773 1.00 98.56 87 LEU A O 1
ATOM 639 N N . ALA A 1 88 ? -3.827 5.018 3.839 1.00 98.38 88 ALA A N 1
ATOM 640 C CA . ALA A 1 88 ? -5.083 4.369 4.206 1.00 98.38 88 ALA A CA 1
ATOM 641 C C . ALA A 1 88 ? -4.904 3.449 5.426 1.00 98.38 88 ALA A C 1
ATOM 643 O O . ALA A 1 88 ? -5.647 3.582 6.401 1.00 98.38 88 ALA A O 1
ATOM 644 N N . GLY A 1 89 ? -3.879 2.593 5.417 1.00 98.38 89 GLY A N 1
ATOM 645 C CA . GLY A 1 89 ? -3.511 1.721 6.532 1.00 98.38 89 GLY A CA 1
ATOM 646 C C . GLY A 1 89 ? -3.273 2.504 7.824 1.00 98.38 89 GLY A C 1
ATOM 647 O O . GLY A 1 89 ? -3.860 2.177 8.854 1.00 98.38 89 GLY A O 1
ATOM 648 N N . GLN A 1 90 ? -2.528 3.611 7.771 1.00 98.19 90 GLN A N 1
ATOM 649 C CA . GLN A 1 90 ? -2.308 4.485 8.927 1.00 98.19 90 GLN A CA 1
ATOM 650 C C . GLN A 1 90 ? -3.624 5.031 9.503 1.00 98.19 90 GLN A C 1
ATOM 652 O O . GLN A 1 90 ? -3.824 5.018 10.719 1.00 98.19 90 GLN A O 1
ATOM 657 N N . GLN A 1 91 ? -4.539 5.511 8.652 1.00 97.81 91 GLN A N 1
ATOM 658 C CA . GLN A 1 91 ? -5.838 6.016 9.113 1.00 97.81 91 GLN A CA 1
ATOM 659 C C . GLN A 1 91 ? -6.709 4.902 9.707 1.00 97.81 91 GLN A C 1
ATOM 661 O O . GLN A 1 91 ? -7.406 5.132 10.697 1.00 97.81 91 GLN A O 1
ATOM 666 N N . LEU A 1 92 ? -6.687 3.706 9.115 1.00 98.25 92 LEU A N 1
ATOM 667 C CA . LEU A 1 92 ? -7.436 2.547 9.600 1.00 98.25 92 LEU A CA 1
ATOM 668 C C . LEU A 1 92 ? -6.908 2.073 10.956 1.00 98.25 92 LEU A C 1
ATOM 670 O O . LEU A 1 92 ? -7.702 1.923 11.882 1.00 98.25 92 LEU A O 1
ATOM 674 N N . ALA A 1 93 ? -5.589 1.944 11.110 1.00 98.06 93 ALA A N 1
ATOM 675 C CA . ALA A 1 93 ? -4.949 1.590 12.375 1.00 98.06 93 ALA A CA 1
ATOM 676 C C . ALA A 1 93 ? -5.250 2.614 13.479 1.00 98.06 93 ALA A C 1
ATOM 678 O O . ALA A 1 93 ? -5.643 2.244 14.583 1.00 98.06 93 ALA A O 1
ATOM 679 N N . ALA A 1 94 ? -5.157 3.911 13.173 1.00 97.62 94 ALA A N 1
ATOM 680 C CA . ALA A 1 94 ? -5.486 4.969 14.126 1.00 97.62 94 ALA A CA 1
ATOM 681 C C . ALA A 1 94 ? -6.957 4.924 14.582 1.00 97.62 94 ALA A C 1
ATOM 683 O O . ALA A 1 94 ? -7.265 5.186 15.744 1.00 97.62 94 ALA A O 1
ATOM 684 N N . ARG A 1 95 ? -7.882 4.589 13.673 1.00 97.12 95 ARG A N 1
ATOM 685 C CA . ARG A 1 95 ? -9.309 4.415 13.995 1.00 97.12 95 ARG A CA 1
ATOM 686 C C . ARG A 1 95 ? -9.575 3.144 14.793 1.00 97.12 95 ARG A C 1
ATOM 688 O O . ARG A 1 95 ? -10.476 3.155 15.626 1.00 97.12 95 ARG A O 1
ATOM 695 N N . LEU A 1 96 ? -8.833 2.073 14.516 1.00 96.88 96 LEU A N 1
ATOM 696 C CA . LEU A 1 96 ? -8.913 0.813 15.250 1.00 96.88 96 LEU A CA 1
ATOM 697 C C . LEU A 1 96 ? -8.442 0.989 16.698 1.00 96.88 96 LEU A C 1
ATOM 699 O O . LEU A 1 96 ? -9.067 0.457 17.605 1.00 96.88 96 LEU A O 1
ATOM 703 N N . ALA A 1 97 ? -7.428 1.824 16.923 1.00 96.12 97 ALA A N 1
ATOM 704 C CA . ALA A 1 97 ? -6.934 2.204 18.246 1.00 96.12 97 ALA A CA 1
ATOM 705 C C . ALA A 1 97 ? -7.848 3.189 19.014 1.00 96.12 97 ALA A C 1
ATOM 707 O O . ALA A 1 97 ? -7.376 3.910 19.880 1.00 96.12 97 ALA A O 1
ATOM 708 N N . GLY A 1 98 ? -9.135 3.302 18.673 1.00 88.44 98 GLY A N 1
ATOM 709 C CA . GLY A 1 98 ? -10.093 4.140 19.411 1.00 88.44 98 GLY A CA 1
ATOM 710 C C . GLY A 1 98 ? -10.091 5.637 19.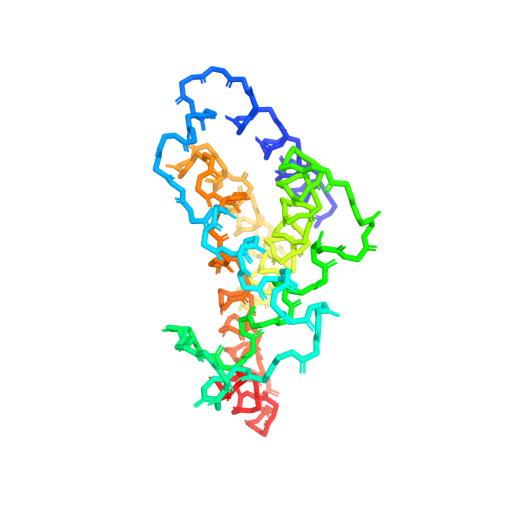062 1.00 88.44 98 GLY A C 1
ATOM 711 O O . GLY A 1 98 ? -10.954 6.376 19.535 1.00 88.44 98 GLY A O 1
ATOM 712 N N . GLY A 1 99 ? -9.199 6.102 18.180 1.00 80.94 99 GLY A N 1
ATOM 713 C CA . GLY A 1 99 ? -9.107 7.515 17.798 1.00 80.94 99 GLY A CA 1
ATOM 714 C C . GLY A 1 99 ? -8.526 8.411 18.901 1.00 80.94 99 GLY A C 1
ATOM 715 O O . GLY A 1 99 ? -7.807 7.952 19.786 1.00 80.94 99 GLY A O 1
ATOM 716 N N . GLY A 1 100 ? -8.780 9.724 18.819 1.00 90.88 100 GLY A N 1
ATOM 717 C CA . GLY A 1 100 ? -8.258 10.697 19.786 1.00 90.88 100 GLY A CA 1
ATOM 718 C C . GLY A 1 100 ? -6.734 10.608 19.955 1.00 90.88 100 GLY A C 1
ATOM 719 O O . GLY A 1 100 ? -5.999 10.570 18.969 1.00 90.88 100 GLY A O 1
ATOM 720 N N . ARG A 1 101 ? -6.270 10.552 21.210 1.00 94.38 101 ARG A N 1
ATOM 721 C CA . ARG A 1 101 ? -4.839 10.525 21.560 1.00 94.38 101 ARG A CA 1
ATOM 722 C C . ARG A 1 101 ? -4.157 9.190 21.240 1.00 94.38 101 ARG A C 1
ATOM 724 O O . ARG A 1 101 ? -2.996 9.181 20.837 1.00 94.38 101 ARG A O 1
ATOM 731 N N . GLU A 1 102 ? -4.860 8.074 21.409 1.00 95.31 102 GLU A N 1
ATOM 732 C CA . GLU A 1 102 ? -4.332 6.735 21.107 1.00 95.31 102 GLU A CA 1
ATOM 733 C C . GLU A 1 102 ? -4.177 6.550 19.597 1.00 95.31 102 GLU A C 1
ATOM 735 O O . GLU A 1 102 ? -3.093 6.214 19.119 1.00 95.31 102 GLU A O 1
ATOM 740 N N . GLY A 1 103 ? -5.213 6.905 18.832 1.00 97.06 103 GLY A N 1
ATOM 741 C CA . GLY A 1 103 ? -5.156 6.901 17.373 1.00 97.06 103 GLY A CA 1
ATOM 742 C C . GLY A 1 103 ? -4.081 7.832 16.811 1.00 97.06 103 GLY A C 1
ATOM 743 O O . GLY A 1 103 ? -3.383 7.467 15.866 1.00 97.06 103 GLY A O 1
ATOM 744 N N . GLU A 1 104 ? -3.894 9.013 17.404 1.00 96.62 104 GLU A N 1
ATOM 745 C CA . GLU A 1 104 ? -2.810 9.920 17.017 1.00 96.62 104 GLU A CA 1
ATOM 746 C C . GLU A 1 104 ? -1.425 9.331 17.309 1.00 96.62 104 GLU A C 1
ATOM 748 O O . GLU A 1 104 ? -0.535 9.423 16.465 1.00 96.62 104 GLU A O 1
ATOM 753 N N . THR A 1 105 ? -1.254 8.669 18.456 1.00 97.19 105 THR A N 1
ATOM 754 C CA . THR A 1 105 ? 0.001 7.994 18.820 1.00 97.19 105 THR A CA 1
ATOM 755 C C . THR A 1 105 ? 0.336 6.889 17.817 1.00 97.19 105 THR A C 1
ATOM 757 O O . THR A 1 105 ? 1.445 6.849 17.290 1.00 97.19 105 THR A O 1
ATOM 760 N N . VAL A 1 106 ? -0.637 6.034 17.481 1.00 97.62 106 VAL A N 1
ATOM 761 C CA . VAL A 1 106 ? -0.475 4.984 16.460 1.00 97.62 106 VAL A CA 1
ATOM 762 C C . VAL A 1 106 ? -0.136 5.581 15.095 1.00 97.62 106 VAL A C 1
ATOM 764 O O . VAL A 1 106 ? 0.743 5.073 14.401 1.00 97.62 106 VAL A O 1
ATOM 767 N N . ALA A 1 107 ? -0.779 6.687 14.715 1.00 97.88 107 ALA A N 1
ATOM 768 C CA . ALA A 1 107 ? -0.493 7.364 13.456 1.00 97.88 107 ALA A CA 1
ATOM 769 C C . ALA A 1 107 ? 0.953 7.883 13.383 1.00 97.88 107 ALA A C 1
ATOM 771 O O . ALA A 1 107 ? 1.589 7.756 12.340 1.00 97.88 107 ALA A O 1
ATOM 772 N N . TRP A 1 108 ? 1.477 8.438 14.479 1.00 98.06 108 TRP A N 1
ATOM 773 C CA . TRP A 1 108 ? 2.870 8.882 14.559 1.00 98.06 108 TRP A CA 1
ATOM 774 C C . TRP A 1 108 ? 3.866 7.725 14.521 1.00 98.06 108 TRP A C 1
ATOM 776 O O . TRP A 1 108 ? 4.888 7.837 13.851 1.00 98.06 108 TRP A O 1
ATOM 786 N N . LEU A 1 109 ? 3.561 6.607 15.183 1.00 97.50 109 LEU A N 1
ATOM 787 C CA . LEU A 1 109 ? 4.399 5.408 15.115 1.00 97.50 109 LEU A CA 1
ATOM 788 C C . LEU A 1 109 ? 4.477 4.863 13.686 1.00 97.50 109 LEU A C 1
ATOM 790 O O . LEU A 1 109 ? 5.562 4.556 13.200 1.00 97.50 109 LEU A O 1
ATOM 794 N N . LEU A 1 110 ? 3.343 4.801 12.985 1.00 97.50 110 LEU A N 1
ATOM 795 C CA . LEU A 1 110 ? 3.300 4.330 11.600 1.00 97.50 110 LEU A CA 1
ATOM 796 C C . LEU A 1 110 ? 3.957 5.297 10.610 1.00 97.50 110 LEU A C 1
ATOM 798 O O . LEU A 1 110 ? 4.469 4.843 9.590 1.00 97.50 110 LEU A O 1
ATOM 802 N N . ALA A 1 111 ? 4.034 6.596 10.919 1.00 97.81 111 ALA A N 1
ATOM 803 C CA . ALA A 1 111 ? 4.781 7.545 10.094 1.00 97.81 111 ALA A CA 1
ATOM 804 C C . ALA A 1 111 ? 6.277 7.196 9.990 1.00 97.81 111 ALA A C 1
ATOM 806 O O . ALA A 1 111 ? 6.921 7.565 9.012 1.00 97.81 111 ALA A O 1
ATOM 807 N N . LEU A 1 112 ? 6.820 6.446 10.956 1.00 96.75 112 LEU A N 1
ATOM 808 C CA . LEU A 1 112 ? 8.210 5.985 10.952 1.00 96.75 112 LEU A CA 1
ATOM 809 C C . LEU A 1 112 ? 8.448 4.754 10.065 1.00 96.75 112 LEU A C 1
ATOM 811 O O . LEU A 1 112 ? 9.604 4.391 9.853 1.00 96.75 112 LEU A O 1
ATOM 815 N N . ALA A 1 113 ? 7.403 4.117 9.524 1.00 95.19 113 ALA A N 1
ATOM 816 C CA . ALA A 1 113 ? 7.539 2.892 8.733 1.00 95.19 113 ALA A CA 1
ATOM 817 C C . ALA A 1 113 ? 8.570 2.998 7.587 1.00 95.19 113 ALA A C 1
ATOM 819 O O . ALA A 1 113 ? 9.420 2.111 7.505 1.00 95.19 113 ALA A O 1
ATOM 820 N N . PRO A 1 114 ? 8.616 4.075 6.771 1.00 95.12 114 PRO A N 1
ATOM 821 C CA . PRO A 1 114 ? 9.601 4.189 5.691 1.00 95.12 114 PRO A CA 1
ATOM 822 C C . PRO A 1 114 ? 11.055 4.230 6.169 1.00 95.12 114 PRO A C 1
ATOM 824 O O . PRO A 1 114 ? 11.954 3.838 5.437 1.00 95.12 114 PRO A O 1
ATOM 827 N N . VAL A 1 115 ? 11.297 4.691 7.400 1.00 93.81 115 VAL A N 1
ATOM 828 C CA . VAL A 1 115 ? 12.637 4.700 8.006 1.00 93.81 115 VAL A CA 1
ATOM 829 C C . VAL A 1 115 ? 13.011 3.307 8.514 1.00 93.81 115 VAL A C 1
ATOM 831 O O . VAL A 1 115 ? 14.174 2.925 8.457 1.00 93.81 115 VAL A O 1
ATOM 834 N N . LEU A 1 116 ? 12.031 2.543 9.003 1.00 93.31 116 LEU A N 1
ATOM 835 C CA . LEU A 1 116 ? 12.252 1.216 9.579 1.00 93.31 116 LEU A CA 1
ATOM 836 C C . LEU A 1 116 ? 12.485 0.138 8.519 1.00 93.31 116 LEU A C 1
ATOM 838 O O . LEU A 1 116 ? 13.321 -0.736 8.733 1.00 93.31 116 LEU A O 1
ATOM 842 N N . ILE A 1 117 ? 11.743 0.183 7.408 1.00 93.38 117 ILE A N 1
ATOM 843 C CA . ILE A 1 117 ? 11.795 -0.864 6.370 1.00 93.38 117 ILE A CA 1
ATOM 844 C C . ILE A 1 117 ? 12.314 -0.368 5.013 1.00 93.38 117 ILE A C 1
ATOM 846 O O . ILE A 1 117 ? 12.404 -1.147 4.070 1.00 93.38 117 ILE A O 1
ATOM 850 N N . GLY A 1 118 ? 12.706 0.907 4.919 1.00 95.12 118 GLY A N 1
ATOM 851 C CA . GLY A 1 118 ? 13.386 1.469 3.752 1.00 95.12 118 GLY A CA 1
ATOM 852 C C . GLY A 1 118 ? 12.558 1.412 2.470 1.00 95.12 118 GLY A C 1
ATOM 853 O O . GLY A 1 118 ? 11.328 1.489 2.498 1.00 95.12 118 GLY A O 1
ATOM 854 N N . ALA A 1 119 ? 13.238 1.283 1.329 1.00 95.38 119 ALA A N 1
ATOM 855 C CA . ALA A 1 119 ? 12.615 1.299 0.008 1.00 95.38 119 ALA A CA 1
ATOM 856 C C . ALA A 1 119 ? 11.595 0.173 -0.218 1.00 95.38 119 ALA A C 1
ATOM 858 O O . ALA A 1 119 ? 10.750 0.317 -1.102 1.00 95.38 119 ALA A O 1
ATOM 859 N N . SER A 1 120 ? 11.594 -0.882 0.603 1.00 95.50 120 SER A N 1
ATOM 860 C CA . SER A 1 120 ? 10.604 -1.960 0.523 1.00 95.50 120 SER A CA 1
ATOM 861 C C . SER A 1 120 ? 9.165 -1.449 0.573 1.00 95.50 120 SER A C 1
ATOM 863 O O . SER A 1 120 ? 8.323 -1.979 -0.148 1.00 95.50 120 SER A O 1
ATOM 865 N N . VAL A 1 121 ? 8.890 -0.352 1.304 1.00 96.00 121 VAL A N 1
ATOM 866 C CA . VAL A 1 121 ? 7.547 0.267 1.330 1.00 96.00 121 VAL A CA 1
ATOM 867 C C . VAL A 1 121 ? 7.027 0.639 -0.059 1.00 96.00 121 VAL A C 1
ATOM 869 O O . VAL A 1 121 ? 5.819 0.629 -0.272 1.00 96.00 121 VAL A O 1
ATOM 872 N N . ARG A 1 122 ? 7.921 0.993 -0.993 1.00 95.94 122 ARG A N 1
ATOM 873 C CA . ARG A 1 122 ? 7.572 1.466 -2.339 1.00 95.94 122 ARG A CA 1
ATOM 874 C C . ARG A 1 122 ? 7.839 0.447 -3.441 1.00 95.94 122 ARG A C 1
ATOM 876 O O . ARG A 1 122 ? 7.473 0.714 -4.581 1.00 95.94 122 ARG A O 1
ATOM 883 N N . THR A 1 123 ? 8.500 -0.666 -3.129 1.00 97.00 123 THR A N 1
ATOM 884 C CA . THR A 1 123 ? 8.880 -1.688 -4.114 1.00 97.00 123 THR A CA 1
ATOM 885 C C . THR A 1 123 ? 8.107 -2.996 -3.991 1.00 97.00 123 THR A C 1
ATOM 887 O O . THR A 1 123 ? 8.113 -3.768 -4.944 1.00 97.00 123 THR A O 1
ATOM 890 N N . HIS A 1 124 ? 7.419 -3.220 -2.871 1.00 97.25 124 HIS A N 1
ATOM 891 C CA . HIS A 1 124 ? 6.551 -4.376 -2.641 1.00 97.25 124 HIS A CA 1
ATOM 892 C C . HIS A 1 124 ? 5.100 -3.916 -2.501 1.00 97.25 124 HIS A C 1
ATOM 894 O O . HIS A 1 124 ? 4.838 -2.788 -2.074 1.00 97.25 124 HIS A O 1
ATOM 900 N N . PHE A 1 125 ? 4.136 -4.776 -2.849 1.00 96.88 125 PHE A N 1
ATOM 901 C CA . PHE A 1 125 ? 2.719 -4.405 -2.758 1.00 96.88 125 PHE A CA 1
ATOM 902 C C . PHE A 1 125 ? 2.133 -4.481 -1.334 1.00 96.88 125 PHE A C 1
ATOM 904 O O . PHE A 1 125 ? 0.945 -4.215 -1.164 1.00 96.88 125 PHE A O 1
ATOM 911 N N . ASP A 1 126 ? 2.936 -4.809 -0.314 1.00 96.69 126 ASP A N 1
ATOM 912 C CA . ASP A 1 126 ? 2.514 -5.157 1.057 1.00 96.69 126 ASP A CA 1
ATOM 913 C C . ASP A 1 126 ? 1.611 -4.122 1.745 1.00 96.69 126 ASP A C 1
ATOM 915 O O . ASP A 1 126 ? 0.771 -4.468 2.581 1.00 96.69 126 ASP A O 1
ATOM 919 N N . ALA A 1 127 ? 1.731 -2.841 1.385 1.00 97.69 127 ALA A N 1
ATOM 920 C CA . ALA A 1 127 ? 0.887 -1.790 1.947 1.00 97.69 127 ALA A CA 1
ATOM 921 C C . ALA A 1 127 ? -0.609 -2.018 1.651 1.00 97.69 127 ALA A C 1
ATOM 923 O O . ALA A 1 127 ? -1.457 -1.657 2.472 1.00 97.69 127 ALA A O 1
ATOM 924 N N . LEU A 1 128 ? -0.942 -2.630 0.508 1.00 98.12 128 LEU A N 1
ATOM 925 C CA . LEU A 1 128 ? -2.318 -2.964 0.138 1.00 98.12 128 LEU A CA 1
ATOM 926 C C . LEU A 1 128 ? -2.933 -4.035 1.063 1.00 98.12 128 LEU A C 1
ATOM 928 O O . LEU A 1 128 ? -3.935 -3.718 1.710 1.00 98.12 128 LEU A O 1
ATOM 932 N N . PRO A 1 129 ? -2.383 -5.263 1.190 1.00 97.75 129 PRO A N 1
ATOM 933 C CA . PRO A 1 129 ? -2.940 -6.273 2.086 1.00 97.75 129 PRO A CA 1
ATOM 934 C C . PRO A 1 129 ? -2.913 -5.830 3.553 1.00 97.75 129 PRO A C 1
ATOM 936 O O . PRO A 1 129 ? -3.854 -6.129 4.284 1.00 97.75 129 PRO A O 1
ATOM 939 N N . VAL A 1 130 ? -1.919 -5.043 3.988 1.00 97.81 130 VAL A N 1
ATOM 940 C CA . VAL A 1 130 ? -1.926 -4.444 5.336 1.00 97.81 130 VAL A CA 1
ATOM 941 C C . VAL A 1 130 ? -3.135 -3.524 5.529 1.00 97.81 130 VAL A C 1
ATOM 943 O O . VAL A 1 130 ? -3.829 -3.620 6.544 1.00 97.81 130 VAL A O 1
ATOM 946 N N . ALA A 1 131 ? -3.432 -2.649 4.562 1.00 98.25 131 ALA A N 1
ATOM 947 C CA . ALA A 1 131 ? -4.598 -1.771 4.634 1.00 98.25 131 ALA A CA 1
ATOM 948 C C . ALA A 1 131 ? -5.920 -2.559 4.620 1.00 98.25 131 ALA A C 1
ATOM 950 O O . ALA A 1 131 ? -6.823 -2.239 5.396 1.00 98.25 131 ALA A O 1
ATOM 951 N N . LEU A 1 132 ? -6.027 -3.609 3.799 1.00 98.38 132 LEU A N 1
ATOM 952 C CA . LEU A 1 132 ? -7.202 -4.487 3.754 1.00 98.38 132 LEU A CA 1
ATOM 953 C C . LEU A 1 132 ? -7.409 -5.227 5.080 1.00 98.38 132 LEU A C 1
ATOM 955 O O . LEU A 1 132 ? -8.512 -5.196 5.626 1.00 98.38 132 LEU A O 1
ATOM 959 N N . ALA A 1 133 ? -6.346 -5.794 5.655 1.00 98.38 133 ALA A N 1
ATOM 960 C CA . ALA A 1 133 ? -6.393 -6.477 6.945 1.00 98.38 133 ALA A CA 1
ATOM 961 C C . ALA A 1 133 ? -6.811 -5.530 8.083 1.00 98.38 133 ALA A C 1
ATOM 963 O O . ALA A 1 133 ? -7.699 -5.855 8.873 1.00 98.38 133 ALA A O 1
ATOM 964 N N . LEU A 1 134 ? -6.239 -4.322 8.145 1.00 98.44 134 LEU A N 1
ATOM 965 C CA . LEU A 1 134 ? -6.640 -3.299 9.120 1.00 98.44 134 LEU A CA 1
ATOM 966 C C . LEU A 1 134 ? -8.094 -2.852 8.919 1.00 98.44 134 LEU A C 1
ATOM 968 O O . LEU A 1 134 ? -8.817 -2.625 9.891 1.00 98.44 134 LEU A O 1
ATOM 972 N N . GLY A 1 135 ? -8.537 -2.745 7.666 1.00 98.50 135 GLY A N 1
ATOM 973 C CA . GLY A 1 135 ? -9.925 -2.460 7.318 1.00 98.50 135 GLY A CA 1
ATOM 974 C C . GLY A 1 135 ? -10.877 -3.559 7.786 1.00 98.50 135 GLY A C 1
ATOM 975 O O . GLY A 1 135 ? -11.914 -3.251 8.377 1.00 98.50 135 GLY A O 1
ATOM 976 N N . ALA A 1 136 ? -10.503 -4.826 7.591 1.00 98.56 136 ALA A N 1
ATOM 977 C CA . ALA A 1 136 ? -11.261 -5.979 8.055 1.00 98.56 136 ALA A CA 1
ATOM 978 C C . ALA A 1 136 ? -11.385 -5.984 9.585 1.00 98.56 136 ALA A C 1
ATOM 980 O O . ALA A 1 136 ? -12.494 -6.072 10.112 1.00 98.56 136 ALA A O 1
ATOM 981 N N . LEU A 1 137 ? -10.272 -5.791 10.303 1.00 98.38 137 LEU A N 1
ATOM 982 C CA . LEU A 1 137 ? -10.256 -5.687 11.766 1.00 98.38 137 LEU A CA 1
ATOM 983 C C . LEU A 1 137 ? -11.143 -4.545 12.270 1.00 98.38 137 LEU A C 1
ATOM 985 O O . LEU A 1 137 ? -11.931 -4.735 13.195 1.00 98.38 137 LEU A O 1
ATOM 989 N N . LEU A 1 138 ? -11.068 -3.372 11.638 1.00 98.12 138 LEU A N 1
ATOM 990 C CA . LEU A 1 138 ? -11.918 -2.236 11.990 1.00 98.12 138 LEU A CA 1
ATOM 991 C C . LEU A 1 138 ? -13.403 -2.509 11.719 1.00 98.12 138 LEU A C 1
ATOM 993 O O . LEU A 1 138 ? -14.254 -2.043 12.475 1.00 98.12 138 LEU A O 1
ATOM 997 N N . ALA A 1 139 ? -13.731 -3.240 10.652 1.00 98.31 139 ALA A N 1
ATOM 998 C CA . ALA A 1 139 ? -15.101 -3.639 10.357 1.00 98.31 139 ALA A CA 1
ATOM 999 C C . ALA A 1 139 ? -15.633 -4.634 11.399 1.00 98.31 139 ALA A C 1
ATOM 1001 O O . ALA A 1 139 ? -16.745 -4.444 11.895 1.00 98.31 139 ALA A O 1
ATOM 1002 N N . PHE A 1 140 ? -14.833 -5.630 11.792 1.00 98.31 140 PHE A N 1
ATOM 1003 C CA . PHE A 1 140 ? -15.187 -6.554 12.872 1.00 98.31 140 PHE A CA 1
ATOM 1004 C C . PHE A 1 140 ? -15.370 -5.831 14.210 1.00 98.31 140 PHE A C 1
ATOM 1006 O O . PHE A 1 140 ? -16.381 -6.039 14.870 1.00 98.31 140 PHE A O 1
ATOM 1013 N N . ALA A 1 141 ? -14.471 -4.907 14.564 1.00 97.31 141 ALA A N 1
ATOM 1014 C CA . ALA A 1 141 ? -14.571 -4.101 15.785 1.00 97.31 141 ALA A CA 1
ATOM 1015 C C . ALA A 1 141 ? -15.796 -3.165 15.822 1.00 97.31 141 ALA A C 1
ATOM 1017 O O . ALA A 1 141 ? -16.108 -2.592 16.862 1.00 97.31 141 ALA A O 1
ATOM 1018 N N . ARG A 1 142 ? -16.472 -2.969 14.684 1.00 96.94 142 ARG A N 1
ATOM 1019 C CA . ARG A 1 142 ? -17.678 -2.139 14.539 1.00 96.94 142 ARG A CA 1
ATOM 1020 C C . ARG A 1 142 ? -18.932 -2.961 14.242 1.00 96.94 142 ARG A C 1
ATOM 1022 O O . ARG A 1 142 ? -19.879 -2.415 13.675 1.00 96.94 142 ARG A O 1
ATOM 1029 N N . ASP A 1 143 ? -18.911 -4.257 14.550 1.00 97.69 143 ASP A N 1
ATOM 1030 C CA . ASP A 1 143 ? -20.018 -5.191 14.326 1.00 97.69 143 ASP A CA 1
ATOM 1031 C C . ASP A 1 143 ? -20.498 -5.232 12.862 1.00 97.69 143 ASP A C 1
ATOM 1033 O O . ASP A 1 143 ? -21.686 -5.370 12.565 1.00 97.69 143 ASP A O 1
ATOM 1037 N N . ARG A 1 144 ? -19.563 -5.116 11.905 1.00 97.94 144 ARG A N 1
ATOM 1038 C CA . ARG A 1 144 ? -19.826 -5.243 10.458 1.00 97.94 144 ARG A CA 1
ATOM 1039 C C . ARG A 1 144 ? -19.137 -6.474 9.856 1.00 97.94 144 ARG A C 1
ATOM 1041 O O . ARG A 1 144 ? -18.247 -6.322 9.015 1.00 97.94 144 ARG A O 1
ATOM 1048 N N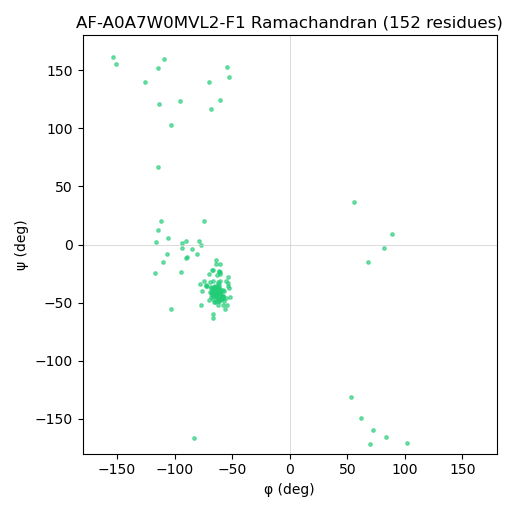 . PRO A 1 145 ? -19.551 -7.698 10.230 1.00 97.50 145 PRO A N 1
ATOM 1049 C CA . PRO A 1 145 ? -18.849 -8.924 9.854 1.00 97.50 145 PRO A CA 1
ATOM 1050 C C . PRO A 1 145 ? -18.807 -9.162 8.342 1.00 97.50 145 PRO A C 1
ATOM 1052 O O . PRO A 1 145 ? -17.771 -9.568 7.832 1.00 97.50 145 PRO A O 1
ATOM 1055 N N . THR A 1 146 ? -19.873 -8.848 7.597 1.00 98.00 146 THR A N 1
ATOM 1056 C CA . THR A 1 146 ? -19.890 -9.020 6.132 1.00 98.00 146 THR A CA 1
ATOM 1057 C C . THR A 1 146 ? -18.822 -8.173 5.444 1.00 98.00 146 THR A C 1
ATOM 1059 O O . THR A 1 146 ? -18.126 -8.662 4.562 1.00 98.00 146 THR A O 1
ATOM 1062 N N . ALA A 1 147 ? -18.654 -6.917 5.871 1.00 97.50 147 ALA A N 1
ATOM 1063 C CA . ALA A 1 147 ? -17.595 -6.054 5.351 1.00 97.50 147 ALA A CA 1
ATOM 1064 C C . ALA A 1 147 ? -16.207 -6.541 5.797 1.00 97.50 147 ALA A C 1
ATOM 1066 O O . ALA A 1 147 ? -15.267 -6.491 5.012 1.00 97.50 147 ALA A O 1
ATOM 1067 N N . GLY A 1 148 ? -16.094 -7.048 7.030 1.00 97.69 148 GLY A N 1
ATOM 1068 C CA . GLY A 1 148 ? -14.868 -7.660 7.541 1.00 97.69 148 GLY A CA 1
ATOM 1069 C C . GLY A 1 148 ? -14.410 -8.844 6.691 1.00 97.69 148 GLY A C 1
ATOM 1070 O O . GLY A 1 148 ? -13.280 -8.852 6.214 1.00 97.69 148 GLY A O 1
ATOM 1071 N N . PHE A 1 149 ? -15.301 -9.801 6.427 1.00 97.88 149 PHE A N 1
ATOM 1072 C CA . PHE A 1 149 ? -15.000 -10.952 5.574 1.00 97.88 149 PHE A CA 1
ATOM 1073 C C . PHE A 1 149 ? -14.748 -10.564 4.118 1.00 97.88 149 PHE A C 1
ATOM 1075 O O . PHE A 1 149 ? -13.851 -11.130 3.503 1.00 97.88 149 PHE A O 1
ATOM 1082 N N . ALA A 1 150 ? -15.489 -9.591 3.579 1.00 97.12 150 ALA A N 1
ATOM 1083 C CA . ALA A 1 150 ? -15.261 -9.110 2.220 1.00 97.12 150 ALA A CA 1
ATOM 1084 C C . ALA A 1 150 ? -13.854 -8.520 2.050 1.00 97.12 150 ALA A C 1
ATOM 1086 O O . ALA A 1 150 ? -13.210 -8.798 1.051 1.00 97.12 150 ALA A O 1
ATOM 1087 N N . LEU A 1 151 ? -13.366 -7.745 3.024 1.00 96.81 151 LEU A N 1
ATOM 1088 C CA . LEU A 1 151 ? -12.011 -7.186 2.989 1.00 96.81 151 LEU A CA 1
ATOM 1089 C C . LEU A 1 151 ? -10.928 -8.238 3.246 1.00 96.81 151 LEU A C 1
ATOM 1091 O O . LEU A 1 151 ? -9.848 -8.134 2.683 1.00 96.81 151 LEU A O 1
ATOM 1095 N N . LEU A 1 152 ? -11.205 -9.227 4.100 1.00 94.31 152 LEU A N 1
ATOM 1096 C CA . LEU A 1 152 ? -10.250 -10.285 4.432 1.00 94.31 152 LEU A CA 1
ATOM 1097 C C . LEU A 1 152 ? -10.082 -11.312 3.301 1.00 94.31 152 LEU A C 1
ATOM 1099 O O . LEU A 1 152 ? -9.017 -11.902 3.172 1.00 94.31 152 LEU A O 1
ATOM 1103 N N . GLY A 1 153 ? -11.144 -11.557 2.531 1.00 92.06 153 GLY A N 1
ATOM 1104 C CA . GLY A 1 153 ? -11.142 -12.482 1.396 1.00 92.06 153 GLY A CA 1
ATOM 1105 C C . GLY A 1 153 ? -10.855 -11.830 0.042 1.00 92.06 153 GLY A C 1
ATOM 1106 O O . GLY A 1 153 ? -10.925 -12.533 -0.965 1.00 92.06 153 GLY A O 1
ATOM 1107 N N . ALA A 1 154 ? -10.607 -10.517 0.017 1.00 85.62 154 ALA A N 1
ATOM 1108 C CA . ALA A 1 154 ? -10.204 -9.776 -1.176 1.00 85.62 154 ALA A CA 1
ATOM 1109 C C . ALA A 1 154 ? -8.720 -10.023 -1.470 1.00 85.62 154 ALA A C 1
ATOM 1111 O O . ALA A 1 154 ? -8.408 -10.333 -2.641 1.00 85.62 154 ALA A O 1
#

Radius of gyration: 16.52 Å; Cα contacts (8 Å, |Δi|>4): 207; chains: 1; bounding box: 41×35×45 Å

Secondary structure (DSSP, 8-state):
-HHHHHHHHHHHHHHTTSSGGG--SS--HHHHHHHHHHHHTTPPBTTTB---S-GGGHHHHHHHHTT--SHHHHHHHHHHHHHHHHHHHHHHHHHHTTSHHHHHHHHHHHHTHHHHHTTHHHHSTTHHHHHHHHHHHHHHTTT-HHHHHHHH--

pLDDT: mean 95.84, std 3.15, range [80.94, 98.56]

Nearest PDB structures (foldseek):
  5m73-assembly1_C  TM=1.799E-01  e=7.562E+00  Homo sapiens
  4phq-assembly2_B  TM=1.993E-01  e=8.728E+00  Escherichia coli K-12